Protein AF-A0A7Y4SG85-F1 (afdb_monomer_lite)

Structure (mmCIF, N/CA/C/O backbone):
data_AF-A0A7Y4SG85-F1
#
_entry.id   AF-A0A7Y4SG85-F1
#
loop_
_atom_site.group_PDB
_atom_site.id
_atom_site.type_symbol
_atom_site.label_atom_id
_atom_site.label_alt_id
_atom_site.label_comp_id
_atom_site.label_asym_id
_atom_site.label_entity_id
_atom_site.label_seq_id
_atom_site.pdbx_PDB_ins_code
_atom_site.Cartn_x
_atom_site.Cartn_y
_atom_site.Cartn_z
_atom_site.occupancy
_atom_site.B_iso_or_equiv
_atom_site.auth_seq_id
_atom_site.auth_comp_id
_atom_site.auth_asym_id
_atom_site.auth_atom_id
_atom_site.pdbx_PDB_model_num
ATOM 1 N N . MET A 1 1 ? -12.402 4.674 -5.756 1.00 82.19 1 MET A N 1
ATOM 2 C CA . MET A 1 1 ? -11.441 4.753 -4.633 1.00 82.19 1 MET A CA 1
ATOM 3 C C . MET A 1 1 ? -10.783 3.401 -4.366 1.00 82.19 1 MET A C 1
ATOM 5 O O . MET A 1 1 ? -9.571 3.286 -4.499 1.00 82.19 1 MET A O 1
ATOM 9 N N . ASN A 1 2 ? -11.569 2.354 -4.101 1.00 87.62 2 ASN A N 1
ATOM 10 C CA . ASN A 1 2 ? -11.062 1.043 -3.661 1.00 87.62 2 ASN A CA 1
ATOM 11 C C . ASN A 1 2 ? -10.048 0.390 -4.616 1.00 87.62 2 ASN A C 1
ATOM 13 O O . ASN A 1 2 ? -9.085 -0.210 -4.152 1.00 87.62 2 ASN A O 1
ATOM 17 N N . ARG A 1 3 ? -10.221 0.543 -5.939 1.00 88.75 3 ARG A N 1
ATOM 18 C CA . ARG A 1 3 ? -9.245 0.051 -6.928 1.00 88.75 3 ARG A CA 1
ATOM 19 C C . ARG A 1 3 ? -7.866 0.690 -6.734 1.00 88.75 3 ARG A C 1
ATOM 21 O O . ARG A 1 3 ? -6.886 -0.025 -6.645 1.00 88.75 3 ARG A O 1
ATOM 28 N N . LEU A 1 4 ? -7.799 2.014 -6.572 1.00 90.75 4 LEU A N 1
ATOM 29 C CA . LEU A 1 4 ? -6.534 2.730 -6.377 1.00 90.75 4 LEU A CA 1
ATOM 30 C C . LEU A 1 4 ? -5.792 2.242 -5.127 1.00 90.75 4 LEU A C 1
ATOM 32 O O . LEU A 1 4 ? -4.581 2.049 -5.187 1.00 90.75 4 LEU A O 1
ATOM 36 N N . LEU A 1 5 ? -6.517 2.018 -4.025 1.00 91.12 5 LEU A N 1
ATOM 37 C CA . LEU A 1 5 ? -5.951 1.475 -2.787 1.00 91.12 5 LEU A CA 1
ATOM 38 C C . LEU A 1 5 ? -5.394 0.060 -2.992 1.00 91.12 5 LEU A C 1
ATOM 40 O O . LEU A 1 5 ? -4.249 -0.196 -2.628 1.00 91.12 5 LEU A O 1
ATOM 44 N N . LYS A 1 6 ? -6.178 -0.833 -3.612 1.00 91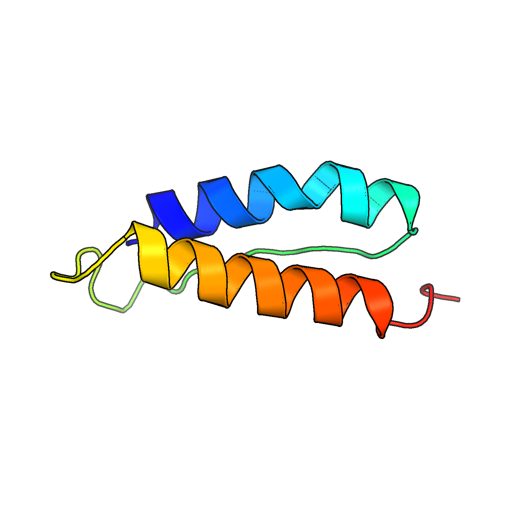.62 6 LYS A N 1
ATOM 45 C CA . LYS A 1 6 ? -5.771 -2.220 -3.886 1.00 91.62 6 LYS A CA 1
ATOM 46 C C . LYS A 1 6 ? -4.571 -2.292 -4.827 1.00 91.62 6 LYS A C 1
ATOM 48 O O . LYS A 1 6 ? -3.617 -2.998 -4.520 1.00 91.62 6 LYS A O 1
ATOM 53 N N . ASP A 1 7 ? -4.592 -1.530 -5.919 1.00 93.38 7 ASP A N 1
ATOM 54 C CA . ASP A 1 7 ? -3.493 -1.488 -6.884 1.00 93.38 7 ASP A CA 1
ATOM 55 C C . ASP A 1 7 ? -2.215 -0.985 -6.213 1.00 93.38 7 ASP A C 1
ATOM 57 O O . ASP A 1 7 ? -1.151 -1.573 -6.382 1.00 93.38 7 ASP A O 1
ATOM 61 N N . ASN A 1 8 ? -2.309 0.087 -5.416 1.00 94.38 8 ASN A N 1
ATOM 62 C CA . ASN A 1 8 ? -1.136 0.629 -4.739 1.00 94.38 8 ASN A CA 1
ATOM 63 C C . ASN A 1 8 ? -0.589 -0.355 -3.696 1.00 94.38 8 ASN A C 1
ATOM 65 O O . ASN A 1 8 ? 0.598 -0.650 -3.708 1.00 94.38 8 ASN A O 1
ATOM 69 N N . ALA A 1 9 ? -1.442 -0.951 -2.859 1.00 93.88 9 ALA A N 1
ATOM 70 C CA . ALA A 1 9 ? -1.004 -1.988 -1.926 1.00 93.88 9 ALA A CA 1
ATOM 71 C C . ALA A 1 9 ? -0.343 -3.175 -2.655 1.00 93.88 9 ALA A C 1
ATOM 73 O O . ALA A 1 9 ? 0.712 -3.642 -2.229 1.00 93.88 9 ALA A O 1
ATOM 74 N N . GLY A 1 10 ? -0.911 -3.615 -3.785 1.00 94.88 10 GLY A N 1
ATOM 75 C CA . GLY A 1 10 ? -0.362 -4.683 -4.623 1.00 94.88 10 GLY A CA 1
ATOM 76 C C . GLY A 1 10 ? 1.039 -4.378 -5.159 1.00 94.88 10 GLY A C 1
ATOM 77 O O . GLY A 1 10 ? 1.905 -5.248 -5.123 1.00 94.88 10 GLY A O 1
ATOM 78 N N . LEU A 1 11 ? 1.307 -3.133 -5.567 1.00 95.00 11 LEU A N 1
ATOM 79 C CA . LEU A 1 11 ? 2.641 -2.704 -6.015 1.00 95.00 11 LEU A CA 1
ATOM 80 C C . LEU A 1 11 ? 3.702 -2.771 -4.904 1.00 95.00 11 LEU A C 1
ATOM 82 O O . LEU A 1 11 ? 4.889 -2.932 -5.191 1.00 95.00 11 LEU A O 1
ATOM 86 N N . PHE A 1 12 ? 3.292 -2.652 -3.640 1.00 95.31 12 PHE A N 1
ATOM 87 C CA . PHE A 1 12 ? 4.195 -2.698 -2.491 1.00 95.31 12 PHE A CA 1
ATOM 88 C C . PHE A 1 12 ? 4.340 -4.100 -1.881 1.00 95.31 12 PHE A C 1
ATOM 90 O O . PHE A 1 12 ? 5.286 -4.3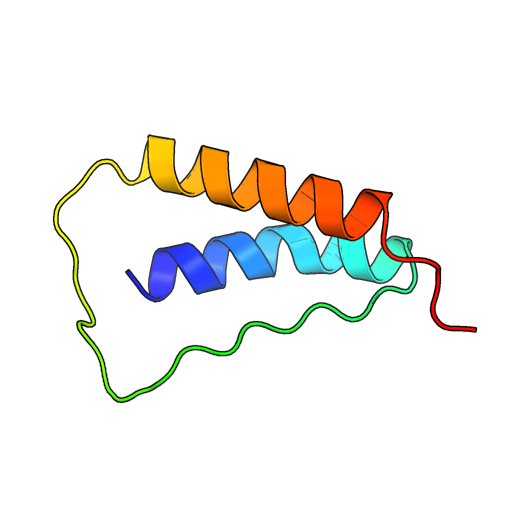09 -1.122 1.00 95.31 12 PHE A O 1
ATOM 97 N N . GLN A 1 13 ? 3.492 -5.071 -2.245 1.00 95.12 13 GLN A N 1
ATOM 98 C CA . GLN A 1 13 ? 3.581 -6.454 -1.749 1.00 95.12 13 GLN A CA 1
ATOM 99 C C . GLN A 1 13 ? 4.964 -7.094 -1.971 1.00 95.12 13 GLN A C 1
ATOM 101 O O . GLN A 1 13 ? 5.541 -7.582 -0.998 1.00 95.12 13 GLN A O 1
ATOM 106 N N . PRO A 1 14 ? 5.580 -7.034 -3.173 1.00 94.81 14 PRO A N 1
ATOM 107 C CA . PRO A 1 14 ? 6.911 -7.614 -3.373 1.00 94.81 14 PRO A CA 1
ATOM 108 C C . PRO A 1 14 ? 7.984 -6.949 -2.501 1.00 94.81 14 PRO A C 1
ATOM 110 O O . PRO A 1 14 ? 8.870 -7.618 -1.978 1.00 94.81 14 PRO A O 1
ATOM 113 N N . ARG A 1 15 ? 7.889 -5.627 -2.298 1.00 92.94 15 ARG A N 1
ATOM 114 C CA . ARG A 1 15 ? 8.828 -4.874 -1.448 1.00 92.94 15 ARG A CA 1
ATOM 115 C C . ARG A 1 15 ? 8.671 -5.232 0.028 1.00 92.94 15 ARG A C 1
ATOM 117 O O . ARG A 1 15 ? 9.669 -5.315 0.736 1.00 92.94 15 ARG A O 1
ATOM 124 N N . ALA A 1 16 ? 7.436 -5.442 0.479 1.00 93.56 16 ALA A N 1
ATOM 125 C CA . ALA A 1 16 ? 7.140 -5.908 1.828 1.00 93.56 16 ALA A CA 1
ATOM 126 C C . ALA A 1 16 ? 7.707 -7.316 2.058 1.00 93.56 16 ALA A C 1
ATOM 128 O O . ALA A 1 16 ? 8.400 -7.544 3.049 1.00 93.56 16 ALA A O 1
ATOM 129 N N . HIS A 1 17 ? 7.512 -8.212 1.084 1.00 92.06 17 HIS A N 1
ATOM 130 C CA . HIS A 1 17 ? 8.016 -9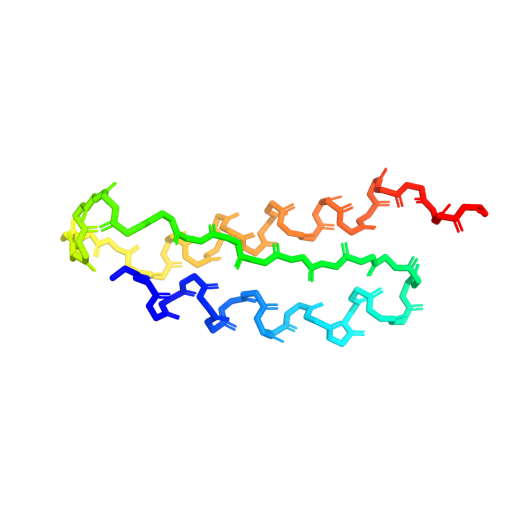.582 1.123 1.00 92.06 17 HIS A CA 1
ATOM 131 C C . HIS A 1 17 ? 9.545 -9.642 1.237 1.00 92.06 17 HIS A C 1
ATOM 133 O O . HIS A 1 17 ? 10.059 -10.279 2.149 1.00 92.06 17 HIS A O 1
ATOM 139 N N . VAL A 1 18 ? 10.278 -8.901 0.395 1.00 92.19 18 VAL A N 1
ATOM 140 C CA . VAL A 1 18 ? 11.756 -8.829 0.451 1.00 92.19 18 VAL A CA 1
ATOM 141 C C . VAL A 1 18 ? 12.264 -8.328 1.808 1.00 92.19 18 VAL A C 1
ATOM 143 O O . VAL A 1 18 ? 13.365 -8.673 2.231 1.00 92.19 18 VAL A O 1
ATOM 146 N N . ARG A 1 19 ? 11.470 -7.515 2.510 1.00 89.50 19 ARG A N 1
ATOM 147 C CA . ARG A 1 19 ? 11.817 -6.976 3.829 1.00 89.50 19 ARG A CA 1
ATOM 148 C C . ARG A 1 19 ? 11.300 -7.805 5.003 1.00 89.50 19 ARG A C 1
ATOM 150 O O . ARG A 1 19 ? 11.508 -7.376 6.135 1.00 89.50 19 ARG A O 1
ATOM 157 N N . ASN A 1 20 ? 10.664 -8.953 4.761 1.00 90.06 20 ASN A N 1
ATOM 158 C CA . ASN A 1 20 ? 9.993 -9.764 5.784 1.00 90.06 20 ASN A CA 1
ATOM 159 C C . ASN A 1 20 ? 8.972 -8.960 6.613 1.00 90.06 20 ASN A C 1
ATOM 161 O O . ASN A 1 20 ? 8.850 -9.131 7.825 1.00 90.06 20 ASN A O 1
ATOM 165 N N . VAL A 1 21 ? 8.237 -8.058 5.956 1.00 92.12 21 VAL A N 1
ATOM 166 C CA . VAL A 1 21 ? 7.145 -7.289 6.562 1.00 92.12 21 VAL A CA 1
ATOM 167 C C . VAL A 1 21 ? 5.824 -7.769 5.975 1.00 92.12 21 VAL A C 1
ATOM 169 O O . VAL A 1 21 ? 5.670 -7.866 4.758 1.00 92.12 21 VAL A O 1
ATOM 172 N N . THR A 1 22 ? 4.844 -8.037 6.837 1.00 92.56 22 THR A N 1
ATOM 173 C CA . THR A 1 22 ? 3.484 -8.356 6.388 1.00 92.56 22 THR A CA 1
ATOM 174 C C . THR A 1 22 ? 2.747 -7.069 6.031 1.00 92.56 22 THR A C 1
ATOM 176 O O . THR A 1 22 ? 2.561 -6.202 6.882 1.00 92.56 22 THR A O 1
ATOM 179 N N . LEU A 1 2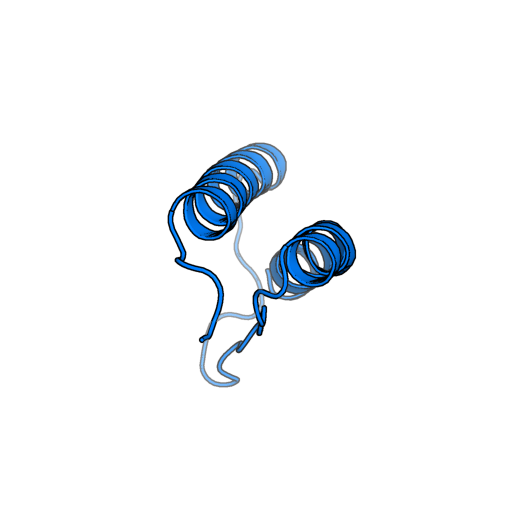3 ? 2.299 -6.954 4.779 1.00 93.31 23 LEU A N 1
ATOM 180 C CA . LEU A 1 23 ? 1.465 -5.851 4.306 1.00 93.31 23 LEU A CA 1
ATOM 181 C C . LEU A 1 23 ? 0.040 -6.353 4.051 1.00 93.31 23 LEU A C 1
ATOM 183 O O . LEU A 1 23 ? -0.171 -7.231 3.217 1.00 93.31 23 LEU A O 1
ATOM 187 N N . SER A 1 2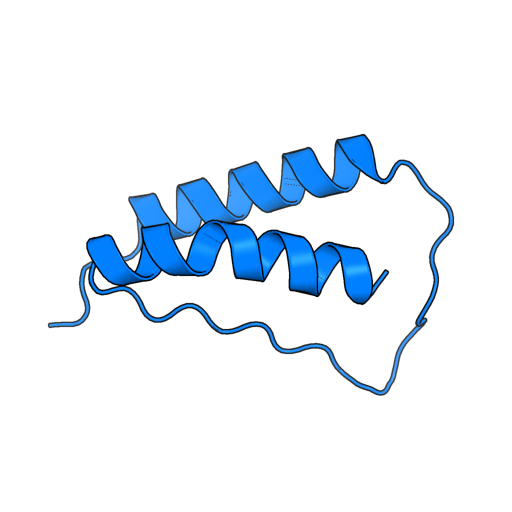4 ? -0.952 -5.770 4.723 1.00 92.88 24 SER A N 1
ATOM 188 C CA . SER A 1 24 ? -2.373 -6.067 4.515 1.00 92.88 24 SER A CA 1
ATOM 189 C C . SER A 1 24 ? -3.144 -4.798 4.137 1.00 92.88 24 SER A C 1
ATOM 191 O O . SER A 1 24 ? -2.850 -3.701 4.608 1.00 92.88 24 SER A O 1
ATOM 193 N N . CYS A 1 25 ? -4.127 -4.931 3.242 1.00 92.00 25 CYS A N 1
ATOM 194 C CA . CYS A 1 25 ? -5.001 -3.834 2.825 1.00 92.00 25 CYS A CA 1
ATOM 195 C C . CYS A 1 25 ? -6.443 -4.182 3.195 1.00 92.00 25 CYS A C 1
ATOM 197 O O . CYS A 1 25 ? -7.075 -5.008 2.537 1.00 92.00 25 CYS A O 1
ATOM 199 N N . LEU A 1 26 ? -6.948 -3.551 4.255 1.00 91.19 26 LEU A N 1
ATOM 200 C CA . LEU A 1 26 ? -8.333 -3.674 4.692 1.00 91.19 26 LEU A CA 1
ATOM 201 C C . LEU A 1 26 ? -9.118 -2.448 4.221 1.00 91.19 26 LEU A C 1
ATOM 203 O O . LEU A 1 26 ? -8.738 -1.314 4.502 1.00 91.19 26 LEU A O 1
ATOM 207 N N . ILE A 1 27 ? -10.215 -2.678 3.504 1.00 88.06 27 ILE A N 1
ATOM 208 C CA . ILE A 1 27 ? -11.131 -1.626 3.058 1.00 88.06 27 ILE A CA 1
ATOM 209 C C . ILE A 1 27 ? -12.500 -1.963 3.632 1.00 88.06 27 ILE A C 1
ATOM 211 O O . ILE A 1 27 ? -13.058 -3.008 3.299 1.00 88.06 27 ILE A O 1
ATOM 215 N N . GLN A 1 28 ? -13.020 -1.096 4.499 1.00 87.56 28 GLN A N 1
ATOM 216 C CA . GLN A 1 28 ? -14.351 -1.270 5.073 1.00 87.56 28 GLN A CA 1
ATOM 217 C C . GLN A 1 28 ? -15.419 -1.191 3.976 1.00 87.56 28 GLN A C 1
ATOM 219 O O . GLN A 1 28 ? -15.316 -0.399 3.036 1.00 87.56 28 GLN A O 1
ATOM 224 N N . THR A 1 29 ? -16.435 -2.043 4.087 1.00 81.62 29 THR A N 1
ATOM 225 C CA . THR A 1 29 ? -17.580 -2.086 3.165 1.00 81.62 29 THR A CA 1
ATOM 226 C C . THR A 1 29 ? -18.555 -0.938 3.400 1.00 81.62 29 THR A C 1
ATOM 228 O O . THR A 1 29 ? -19.256 -0.535 2.476 1.00 81.62 29 THR A O 1
ATOM 231 N N . GLU A 1 30 ? -18.574 -0.391 4.614 1.00 81.81 30 GLU A N 1
ATOM 232 C CA . GLU A 1 30 ? -19.395 0.754 4.989 1.00 81.81 30 GLU A CA 1
ATOM 233 C C . GLU A 1 30 ? -18.613 2.044 4.732 1.00 81.81 30 GLU A C 1
ATOM 235 O O . GLU A 1 30 ? -17.750 2.450 5.508 1.00 81.81 30 GLU A O 1
ATOM 240 N N . GLY A 1 31 ? -18.859 2.655 3.575 1.00 77.06 31 GLY A N 1
ATOM 241 C CA . GLY A 1 31 ? -18.216 3.904 3.186 1.00 77.06 31 GLY A CA 1
ATOM 242 C C . GLY A 1 31 ? -18.375 4.230 1.700 1.00 77.06 31 GLY A C 1
ATOM 243 O O . GLY A 1 31 ? -18.823 3.395 0.908 1.00 77.06 31 GLY A O 1
ATOM 244 N N . PRO A 1 32 ? -18.010 5.455 1.286 1.00 79.19 32 PRO A N 1
ATOM 245 C CA . PRO A 1 32 ? -18.107 5.873 -0.105 1.00 79.19 32 PRO A CA 1
ATOM 246 C C . PRO A 1 32 ? -17.143 5.072 -0.996 1.00 79.19 32 PRO A C 1
ATOM 248 O O . PRO A 1 32 ? -15.923 5.094 -0.834 1.00 79.19 32 PRO A O 1
ATOM 251 N N . THR A 1 33 ? -17.693 4.380 -1.994 1.00 81.44 33 THR A N 1
ATOM 252 C CA . THR A 1 33 ? -16.932 3.553 -2.953 1.00 81.44 33 THR A CA 1
ATOM 253 C C . THR A 1 33 ? -16.203 4.387 -4.017 1.00 81.44 33 THR A C 1
ATOM 255 O O . THR A 1 33 ? -15.209 3.958 -4.632 1.00 81.44 33 THR A O 1
ATOM 258 N N . TRP A 1 34 ? -16.661 5.623 -4.208 1.00 83.00 34 TRP A N 1
ATOM 259 C CA . TRP A 1 34 ? -16.148 6.590 -5.162 1.00 83.00 34 TRP A CA 1
ATOM 260 C C . TRP A 1 34 ? -15.881 7.932 -4.477 1.00 83.00 34 TRP A C 1
ATOM 262 O O . TRP A 1 34 ? -16.532 8.305 -3.509 1.00 83.00 34 TRP A O 1
ATOM 272 N N . LEU A 1 35 ? -14.874 8.639 -4.982 1.00 86.38 35 LEU A N 1
ATOM 273 C CA . LEU A 1 35 ? -14.473 9.957 -4.513 1.00 86.38 35 LEU A CA 1
ATOM 274 C C . LEU A 1 35 ? -14.006 10.752 -5.730 1.00 86.38 35 LEU A C 1
ATOM 276 O O . LEU A 1 35 ? -13.349 10.191 -6.612 1.00 86.38 35 LEU A O 1
ATOM 280 N N . ARG A 1 36 ? -14.353 12.038 -5.785 1.00 90.94 36 ARG A N 1
ATOM 281 C CA . ARG A 1 36 ? -13.883 12.955 -6.825 1.00 90.94 36 ARG A CA 1
ATOM 282 C C . ARG A 1 36 ? -12.653 13.697 -6.312 1.00 90.94 36 ARG A C 1
ATOM 284 O O . ARG A 1 36 ? -12.717 14.344 -5.274 1.00 90.94 36 ARG A O 1
ATOM 291 N N . GLY A 1 37 ? -11.546 13.606 -7.039 1.00 90.19 37 GLY A N 1
ATOM 292 C CA . GLY A 1 37 ? -10.290 14.252 -6.669 1.00 90.19 37 GLY A CA 1
ATOM 293 C C . GLY A 1 37 ? -9.146 13.859 -7.597 1.00 90.19 37 GLY A C 1
ATOM 294 O O . GLY A 1 37 ? -9.357 13.194 -8.612 1.00 90.19 37 GLY A O 1
ATOM 295 N N . ASP A 1 38 ? -7.931 14.259 -7.232 1.00 94.38 38 ASP A N 1
ATOM 296 C CA . ASP A 1 38 ? -6.718 13.950 -7.986 1.00 94.38 38 ASP A CA 1
ATOM 297 C C . ASP A 1 38 ? -6.158 12.574 -7.589 1.00 94.38 38 ASP A C 1
ATOM 299 O O . ASP A 1 38 ? -5.558 12.382 -6.527 1.00 94.38 38 ASP A O 1
ATOM 303 N N . SER A 1 39 ? -6.357 11.602 -8.476 1.00 92.62 39 SER A N 1
ATOM 304 C CA . SER A 1 39 ? -5.871 10.235 -8.286 1.00 92.62 39 SER A CA 1
ATOM 305 C C . SER A 1 39 ? -4.341 10.114 -8.289 1.00 92.62 39 SER A C 1
ATOM 307 O O . SER A 1 39 ? -3.803 9.232 -7.615 1.00 92.62 39 SER A O 1
ATOM 309 N N . VAL A 1 40 ? -3.630 10.991 -9.006 1.00 93.94 40 VAL A N 1
ATOM 310 C CA . VAL A 1 40 ? -2.163 10.976 -9.090 1.00 93.94 40 VAL A CA 1
ATOM 311 C C . VAL A 1 40 ? -1.585 11.444 -7.765 1.00 93.94 40 VAL A C 1
ATOM 313 O O . VAL A 1 40 ? -0.769 10.737 -7.168 1.00 93.94 40 VAL A O 1
ATOM 316 N N . ARG A 1 41 ? -2.074 12.578 -7.253 1.00 95.81 41 ARG A N 1
ATOM 317 C CA . ARG A 1 41 ? -1.641 13.106 -5.955 1.00 95.81 41 ARG A CA 1
ATOM 318 C C . ARG A 1 41 ? -1.949 12.135 -4.815 1.00 95.81 41 ARG A C 1
ATOM 320 O O . ARG A 1 41 ? -1.102 11.908 -3.954 1.00 95.81 41 ARG A O 1
ATOM 327 N N . LEU A 1 42 ? -3.122 11.498 -4.832 1.00 93.69 42 LEU A N 1
ATOM 328 C CA . LEU A 1 42 ? -3.477 10.490 -3.830 1.00 93.69 42 LEU A CA 1
ATOM 329 C C . LEU A 1 42 ? -2.531 9.281 -3.874 1.00 93.69 42 LEU A C 1
ATOM 331 O O . LEU A 1 42 ? -2.085 8.803 -2.832 1.00 93.69 42 LEU A O 1
ATOM 335 N N . ARG A 1 43 ? -2.183 8.807 -5.076 1.00 94.75 43 ARG A N 1
ATOM 336 C CA . ARG A 1 43 ? -1.217 7.717 -5.245 1.00 94.75 43 ARG A CA 1
ATOM 337 C C . ARG A 1 43 ? 0.154 8.096 -4.696 1.00 94.75 43 ARG A C 1
ATOM 339 O O . ARG A 1 43 ? 0.738 7.290 -3.985 1.00 94.75 43 ARG A O 1
ATOM 346 N N . GLN A 1 44 ? 0.638 9.305 -4.978 1.00 96.56 44 GLN A N 1
ATOM 347 C CA . GLN A 1 44 ? 1.918 9.795 -4.454 1.00 96.56 44 GLN A CA 1
ATOM 348 C C . GLN A 1 44 ? 1.943 9.803 -2.922 1.00 96.56 44 GLN A C 1
ATOM 350 O O . GLN A 1 44 ? 2.883 9.274 -2.329 1.00 96.56 44 GLN A O 1
ATOM 355 N N . ILE A 1 45 ? 0.895 10.340 -2.287 1.00 96.19 45 ILE A N 1
ATOM 356 C CA . ILE A 1 45 ? 0.775 10.369 -0.822 1.00 96.19 45 ILE A CA 1
ATOM 357 C C . ILE A 1 45 ? 0.811 8.946 -0.257 1.00 96.19 45 ILE A C 1
ATOM 359 O O . ILE A 1 45 ? 1.618 8.652 0.621 1.00 96.19 45 ILE A O 1
ATOM 363 N N . LEU A 1 46 ? -0.015 8.043 -0.791 1.00 95.44 46 LEU A N 1
ATOM 364 C CA . LEU A 1 46 ? -0.060 6.650 -0.344 1.00 95.44 46 LEU A CA 1
ATOM 365 C C . LEU A 1 46 ? 1.284 5.937 -0.539 1.00 95.44 46 LEU A C 1
ATOM 367 O O . LEU A 1 46 ? 1.734 5.234 0.360 1.00 95.44 46 LEU A O 1
ATOM 371 N N . SER A 1 47 ? 1.950 6.148 -1.675 1.00 95.88 47 SER A N 1
ATOM 372 C CA . SER A 1 47 ? 3.264 5.561 -1.942 1.00 95.88 47 SER A CA 1
ATOM 373 C C . SER A 1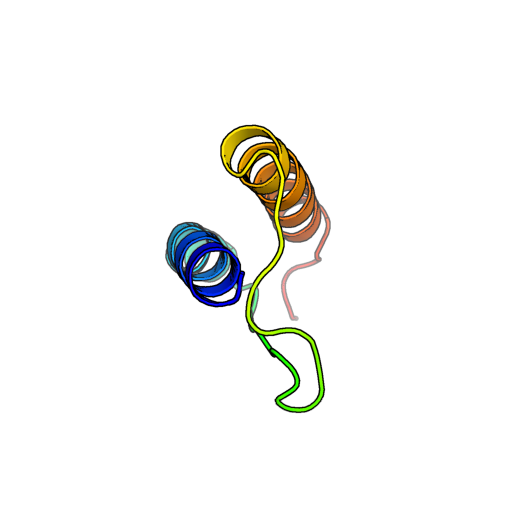 47 ? 4.323 6.059 -0.962 1.00 95.88 47 SER A C 1
ATOM 375 O O . SER A 1 47 ? 5.141 5.266 -0.502 1.00 95.88 47 SER A O 1
ATOM 377 N N . HIS A 1 48 ? 4.301 7.346 -0.609 1.00 96.25 48 HIS A N 1
ATOM 378 C CA . HIS A 1 48 ? 5.207 7.900 0.395 1.00 96.25 48 HIS A CA 1
ATOM 379 C C . HIS A 1 48 ? 4.972 7.265 1.772 1.00 96.25 48 HIS A C 1
ATOM 381 O O . HIS A 1 48 ? 5.922 6.811 2.411 1.00 96.25 48 HIS A O 1
ATOM 387 N N . LEU A 1 49 ? 3.710 7.149 2.195 1.00 95.88 49 LEU A N 1
ATOM 388 C CA . LEU A 1 49 ? 3.355 6.518 3.468 1.00 95.88 49 LEU A CA 1
ATOM 389 C C . LEU A 1 49 ? 3.757 5.039 3.514 1.00 95.88 49 LEU A C 1
ATOM 391 O O . LEU A 1 49 ? 4.367 4.609 4.489 1.00 95.88 49 LEU A O 1
ATOM 395 N N . LEU A 1 50 ? 3.478 4.273 2.456 1.00 94.75 50 LEU A N 1
ATOM 396 C CA . LEU A 1 50 ? 3.863 2.861 2.368 1.00 94.75 50 LEU A CA 1
ATOM 397 C C . LEU A 1 50 ? 5.383 2.685 2.366 1.00 94.75 50 LEU A C 1
ATOM 399 O O . LEU A 1 50 ? 5.900 1.789 3.029 1.00 94.75 50 LEU A O 1
ATOM 403 N N . ASN A 1 51 ? 6.118 3.550 1.664 1.00 93.81 51 ASN A N 1
ATOM 404 C CA . ASN A 1 51 ? 7.577 3.493 1.653 1.00 93.81 51 ASN A CA 1
ATOM 405 C C . ASN A 1 51 ? 8.168 3.781 3.041 1.00 93.81 51 ASN A C 1
ATOM 407 O O . ASN A 1 51 ? 9.099 3.096 3.468 1.00 93.81 51 ASN A O 1
ATOM 411 N N . ASN A 1 52 ? 7.594 4.741 3.768 1.00 94.44 52 ASN A N 1
ATOM 412 C CA . ASN A 1 52 ? 7.983 5.026 5.147 1.00 94.44 52 ASN A CA 1
ATOM 413 C C . ASN A 1 52 ? 7.641 3.854 6.069 1.00 94.44 52 ASN A C 1
ATOM 415 O O . ASN A 1 52 ? 8.503 3.415 6.825 1.00 94.44 52 ASN A O 1
ATOM 419 N N . ALA A 1 53 ? 6.436 3.289 5.961 1.00 92.81 53 ALA A N 1
ATOM 420 C CA . ALA A 1 53 ? 6.039 2.125 6.746 1.00 92.81 53 ALA A CA 1
ATOM 421 C C . ALA A 1 53 ? 7.007 0.954 6.529 1.00 92.81 53 ALA A C 1
ATOM 423 O O . ALA A 1 53 ? 7.505 0.391 7.498 1.00 92.81 53 ALA A O 1
ATOM 424 N N . LEU A 1 54 ? 7.364 0.644 5.279 1.00 91.19 54 LEU A N 1
ATOM 425 C CA . LEU A 1 54 ? 8.365 -0.386 4.998 1.00 91.19 54 LEU A CA 1
ATOM 426 C C . LEU A 1 54 ? 9.730 -0.039 5.595 1.00 91.19 54 LEU A C 1
ATOM 428 O O . LEU A 1 54 ? 10.384 -0.922 6.132 1.00 91.19 54 LEU A O 1
ATOM 432 N N . THR A 1 55 ? 10.150 1.227 5.516 1.00 90.12 55 THR A N 1
ATOM 433 C CA . THR A 1 55 ? 11.436 1.716 6.042 1.00 90.12 55 THR A CA 1
ATOM 434 C C . THR A 1 55 ? 11.565 1.559 7.543 1.00 90.12 55 THR A C 1
ATOM 436 O O . THR A 1 55 ? 12.599 1.062 7.989 1.00 90.12 55 THR A O 1
ATOM 439 N N . PHE A 1 56 ? 10.525 1.927 8.284 1.00 91.25 56 PHE A N 1
ATOM 440 C CA . PHE A 1 56 ? 10.579 2.067 9.736 1.00 91.25 56 PHE A CA 1
ATOM 441 C C . PHE A 1 56 ? 9.895 0.935 10.510 1.00 91.25 56 PHE A C 1
ATOM 443 O O . PHE A 1 56 ? 9.998 0.897 11.734 1.00 91.25 56 PHE A O 1
ATOM 450 N N . THR A 1 57 ? 9.232 -0.009 9.837 1.00 89.75 57 THR A N 1
ATOM 451 C CA . THR A 1 57 ? 8.733 -1.221 10.502 1.00 89.75 57 THR A CA 1
ATOM 452 C C . THR A 1 57 ? 9.901 -2.175 10.723 1.00 89.75 57 THR A C 1
ATOM 454 O O . THR A 1 57 ? 10.513 -2.651 9.764 1.00 89.75 57 THR A O 1
ATOM 457 N N . ALA A 1 58 ? 10.230 -2.432 11.991 1.00 73.19 58 ALA A N 1
ATOM 458 C CA . ALA A 1 58 ? 11.216 -3.440 12.361 1.00 73.19 58 ALA A CA 1
ATOM 459 C C . ALA A 1 58 ? 10.785 -4.806 11.807 1.00 73.19 58 ALA A C 1
ATOM 461 O O . ALA A 1 58 ? 9.597 -5.134 11.829 1.00 73.19 58 ALA A O 1
ATOM 462 N N . GLN A 1 59 ? 11.741 -5.586 11.295 1.00 68.00 59 GLN A N 1
ATOM 463 C CA . GLN A 1 59 ? 11.475 -6.951 10.841 1.00 68.00 59 GLN A CA 1
ATOM 464 C C . GLN A 1 59 ? 10.780 -7.707 11.974 1.00 68.00 59 GLN A C 1
ATOM 466 O O . GLN A 1 59 ? 11.239 -7.648 13.118 1.00 68.00 59 GLN A O 1
ATOM 471 N N . ALA A 1 60 ? 9.650 -8.348 11.665 1.00 58.34 60 ALA A N 1
ATOM 472 C CA . ALA A 1 60 ? 8.985 -9.218 12.623 1.00 58.34 60 ALA A CA 1
ATOM 473 C C . ALA A 1 60 ? 10.020 -10.252 13.090 1.00 58.34 60 ALA A C 1
ATOM 475 O O . ALA A 1 60 ? 10.617 -10.939 12.261 1.00 58.34 60 ALA A O 1
ATOM 476 N N . LYS A 1 61 ? 10.315 -10.243 14.389 1.00 41.12 61 LYS A N 1
ATOM 477 C CA . LYS A 1 61 ? 11.287 -11.135 15.018 1.00 41.12 61 LYS A CA 1
ATOM 478 C C . LYS A 1 61 ? 10.707 -12.535 15.162 1.00 41.12 61 LYS A C 1
ATOM 480 O O . LYS A 1 61 ? 9.482 -12.619 15.406 1.00 41.12 61 LYS A O 1
#

pLDDT: mean 89.19, std 9.4, range [41.12, 96.56]

Sequence (61 aa):
MNRLLKDNAGLFQPRAHVRNVTLSCLIQTEGPTWLRGDSVRLRQILSHLLNNALTFTAQAK

Foldseek 3Di:
DVVLQVVLLVVCVVVCVVLQHDGDDDDDPPDDPDDDDDSVVVSVVVNVVSVVCSVPDDRDD

Secondary structure (DSSP, 8-state):
-HHHHHHHHHHHHHHHHHTT--------SSS-S---S-HHHHHHHHHHHHHHHHHHSPPP-

Radius of gyration: 12.8 Å; chains: 1; bounding box: 31×25×24 Å